Protein AF-A0A2G5ETN5-F1 (afdb_monomer)

Mean predicted aligned error: 11.59 Å

Structure (mmCIF, N/CA/C/O backbone):
data_AF-A0A2G5ETN5-F1
#
_entry.id   AF-A0A2G5ETN5-F1
#
loop_
_atom_site.group_PDB
_atom_site.id
_atom_site.type_symbol
_atom_site.label_atom_id
_atom_site.label_alt_id
_atom_site.label_comp_id
_atom_site.label_asym_id
_atom_site.label_entity_id
_atom_site.label_seq_id
_atom_site.pdbx_PDB_ins_code
_atom_site.Cartn_x
_atom_site.Cartn_y
_atom_site.Cartn_z
_atom_site.occupancy
_atom_site.B_iso_or_equiv
_atom_site.auth_seq_id
_atom_site.auth_comp_id
_atom_site.auth_asym_id
_atom_site.auth_atom_id
_atom_site.pdbx_PDB_model_num
ATOM 1 N N . MET A 1 1 ? 40.792 15.551 13.102 1.00 50.62 1 MET A N 1
ATOM 2 C CA . MET A 1 1 ? 40.141 14.232 12.963 1.00 50.62 1 MET A CA 1
ATOM 3 C C . MET A 1 1 ? 38.819 14.473 12.267 1.00 50.62 1 MET A C 1
ATOM 5 O O . MET A 1 1 ? 38.093 15.343 12.727 1.00 50.62 1 MET A O 1
ATOM 9 N N . SER A 1 2 ? 38.554 13.819 11.138 1.00 63.19 2 SER A N 1
ATOM 10 C CA . SER A 1 2 ? 37.240 13.883 10.492 1.00 63.19 2 SER A CA 1
ATOM 11 C C . SER A 1 2 ? 36.212 13.192 11.385 1.00 63.19 2 SER A C 1
ATOM 13 O O . SER A 1 2 ? 36.451 12.093 11.884 1.00 63.19 2 SER A O 1
ATOM 15 N N . GLU A 1 3 ? 35.095 13.865 11.626 1.00 64.88 3 GLU A N 1
ATOM 16 C CA . GLU A 1 3 ? 33.959 13.305 12.347 1.00 64.88 3 GLU A CA 1
ATOM 17 C C . GLU A 1 3 ? 33.278 12.275 11.437 1.00 64.88 3 GLU A C 1
ATOM 19 O O . GLU A 1 3 ? 32.791 12.610 10.357 1.00 64.88 3 GLU A O 1
ATOM 24 N N . ILE A 1 4 ? 33.321 11.000 11.826 1.00 75.00 4 ILE A N 1
ATOM 25 C CA . ILE A 1 4 ? 32.646 9.925 11.094 1.00 75.00 4 ILE A CA 1
ATOM 26 C C . ILE A 1 4 ? 31.200 9.882 11.583 1.00 75.00 4 ILE A C 1
ATOM 28 O O . ILE A 1 4 ? 30.956 9.627 12.762 1.00 75.00 4 ILE A O 1
ATOM 32 N N . THR A 1 5 ? 30.248 10.100 10.678 1.00 63.56 5 THR A N 1
ATOM 33 C CA . THR A 1 5 ? 28.812 9.988 10.957 1.00 63.56 5 THR A CA 1
ATOM 34 C C . THR A 1 5 ? 28.197 8.875 10.112 1.00 63.56 5 THR A C 1
ATOM 36 O O . THR A 1 5 ? 28.548 8.689 8.948 1.00 63.56 5 THR A O 1
ATOM 39 N N . LEU A 1 6 ? 27.299 8.092 10.716 1.00 70.88 6 LEU A N 1
ATOM 40 C CA . LEU A 1 6 ? 26.550 7.041 10.028 1.00 70.88 6 LEU A CA 1
ATOM 41 C C . LEU A 1 6 ? 25.173 7.577 9.630 1.00 70.88 6 LEU A C 1
ATOM 43 O O . LEU A 1 6 ? 24.466 8.144 10.463 1.00 70.88 6 LEU A O 1
ATOM 47 N N . ARG A 1 7 ? 24.777 7.355 8.373 1.00 81.38 7 ARG A N 1
ATOM 48 C CA . ARG A 1 7 ? 23.438 7.661 7.851 1.00 81.38 7 ARG A CA 1
ATOM 49 C C . ARG A 1 7 ? 22.906 6.500 6.999 1.00 81.38 7 ARG A C 1
ATOM 51 O O . ARG A 1 7 ? 23.711 5.708 6.510 1.00 81.38 7 ARG A O 1
ATOM 58 N N . PRO A 1 8 ? 21.579 6.387 6.802 1.00 75.50 8 PRO A N 1
ATOM 59 C CA . PRO A 1 8 ? 21.014 5.451 5.832 1.00 75.50 8 PRO A CA 1
ATOM 60 C C . PRO A 1 8 ? 21.557 5.697 4.416 1.00 75.50 8 PRO A C 1
ATOM 62 O O . PRO A 1 8 ? 21.786 6.850 4.039 1.00 75.50 8 PRO A O 1
ATOM 65 N N . LEU A 1 9 ? 21.718 4.611 3.653 1.00 74.06 9 LEU A N 1
ATOM 66 C CA . LEU A 1 9 ? 22.075 4.649 2.236 1.00 74.06 9 LEU A CA 1
ATOM 67 C C . LEU A 1 9 ? 20.893 5.137 1.393 1.00 74.06 9 LEU A C 1
ATOM 69 O O . LEU A 1 9 ? 19.731 4.829 1.661 1.00 74.06 9 LEU A O 1
ATOM 73 N N . ASP A 1 10 ? 21.203 5.862 0.336 1.00 80.50 10 ASP A N 1
ATOM 74 C CA . ASP A 1 10 ? 20.272 6.327 -0.674 1.00 80.50 10 ASP A CA 1
ATOM 75 C C . ASP A 1 10 ? 20.768 5.952 -2.085 1.00 80.50 10 ASP A C 1
ATOM 77 O O . ASP A 1 10 ? 21.868 5.435 -2.270 1.00 80.50 10 ASP A O 1
ATOM 81 N N . PHE A 1 11 ? 19.937 6.154 -3.113 1.00 76.31 11 PHE A N 1
ATOM 82 C CA . PHE A 1 11 ? 20.290 5.743 -4.479 1.00 76.31 11 PHE A CA 1
ATOM 83 C C . PHE A 1 11 ? 21.477 6.507 -5.082 1.00 76.31 11 PHE A C 1
ATOM 85 O O . PHE A 1 11 ? 22.074 6.017 -6.040 1.00 76.31 11 PHE A O 1
ATOM 92 N N . SER A 1 12 ? 21.806 7.692 -4.566 1.00 82.50 12 SER A N 1
ATOM 93 C CA . SER A 1 12 ? 23.003 8.433 -4.966 1.00 82.50 12 SER A CA 1
ATOM 94 C C . SER A 1 12 ? 24.285 7.809 -4.413 1.00 82.50 12 SER A C 1
ATOM 96 O O . SER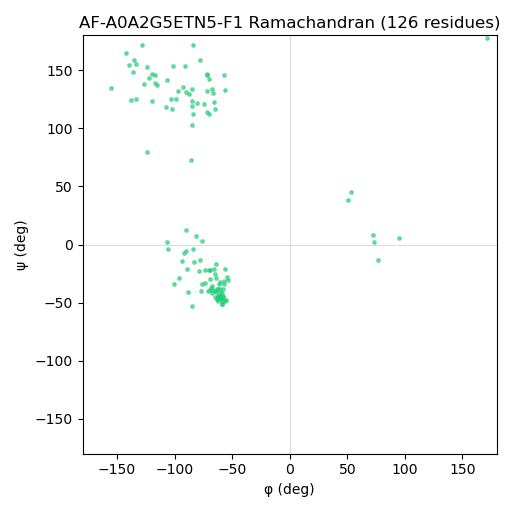 A 1 12 ? 25.319 7.934 -5.058 1.00 82.50 12 SER A O 1
ATOM 98 N N . ASP A 1 13 ? 24.204 7.022 -3.334 1.00 82.06 13 ASP A N 1
ATOM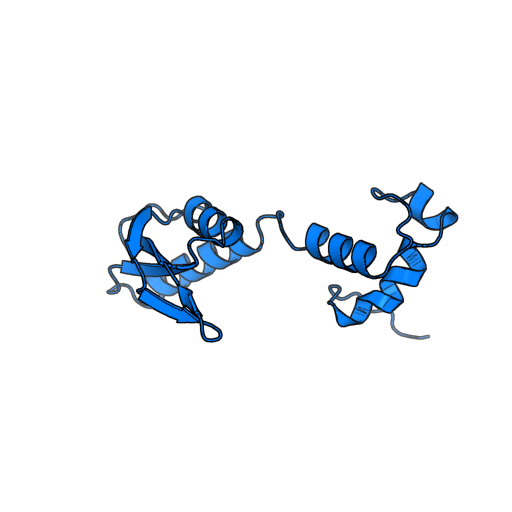 99 C CA . ASP A 1 13 ? 25.349 6.298 -2.766 1.00 82.06 13 ASP A CA 1
ATOM 100 C C . ASP A 1 13 ? 25.733 5.051 -3.591 1.00 82.06 13 ASP A C 1
ATOM 102 O O . ASP A 1 13 ? 26.622 4.297 -3.204 1.00 82.06 13 ASP A O 1
ATOM 106 N N . VAL A 1 14 ? 25.070 4.775 -4.722 1.00 80.94 14 VAL A N 1
ATOM 107 C CA . VAL A 1 14 ? 25.303 3.544 -5.499 1.00 80.94 14 VAL A CA 1
ATOM 108 C C . VAL A 1 14 ? 26.756 3.396 -5.948 1.00 80.94 14 VAL A C 1
ATOM 110 O O . VAL A 1 14 ? 27.284 2.288 -5.912 1.00 80.94 14 VAL A O 1
ATOM 113 N N . ASP A 1 15 ? 27.412 4.488 -6.335 1.00 81.94 15 ASP A N 1
ATOM 114 C CA . ASP A 1 15 ? 28.794 4.439 -6.813 1.00 81.94 15 ASP A CA 1
ATOM 115 C C . ASP A 1 15 ? 29.776 4.210 -5.645 1.00 81.94 15 ASP A C 1
ATOM 117 O O . ASP A 1 15 ? 30.748 3.468 -5.794 1.00 81.94 15 ASP A O 1
ATOM 121 N N . ASP A 1 16 ? 29.466 4.725 -4.450 1.00 81.81 16 ASP A N 1
ATOM 122 C CA . ASP A 1 16 ? 30.224 4.459 -3.220 1.00 81.81 16 ASP A CA 1
ATOM 123 C C . ASP A 1 16 ? 30.017 3.020 -2.721 1.00 81.81 16 ASP A C 1
ATOM 125 O O . ASP A 1 16 ? 30.960 2.339 -2.311 1.00 81.81 16 ASP A O 1
ATOM 129 N N . VAL A 1 17 ? 28.787 2.506 -2.810 1.00 78.06 17 VAL A N 1
ATOM 130 C CA . VAL A 1 17 ? 28.457 1.107 -2.500 1.00 78.06 17 VAL A CA 1
ATOM 131 C C . VAL A 1 17 ? 29.175 0.160 -3.463 1.00 78.06 17 VAL A C 1
ATOM 133 O O . VAL A 1 17 ? 29.676 -0.877 -3.023 1.00 78.06 17 VAL A O 1
ATOM 136 N N . MET A 1 18 ? 29.291 0.523 -4.747 1.00 80.38 18 MET A N 1
ATOM 137 C CA . MET A 1 18 ? 30.015 -0.253 -5.761 1.00 80.38 18 MET A CA 1
ATOM 138 C C . MET A 1 18 ? 31.477 -0.509 -5.381 1.00 80.38 18 MET A C 1
ATOM 140 O O . MET A 1 18 ? 31.982 -1.585 -5.696 1.00 80.38 18 MET A O 1
ATOM 144 N N . VAL A 1 19 ? 32.136 0.395 -4.647 1.00 81.25 19 VAL A N 1
ATOM 145 C CA . VAL A 1 19 ? 33.515 0.185 -4.161 1.00 81.25 19 VAL A CA 1
ATOM 146 C C . VAL A 1 19 ? 33.605 -1.040 -3.246 1.00 81.25 19 VAL A C 1
ATOM 148 O O . VAL A 1 19 ? 34.563 -1.801 -3.321 1.00 81.25 19 VAL A O 1
ATOM 151 N N . TRP A 1 20 ? 32.589 -1.262 -2.411 1.00 72.44 20 TRP A N 1
ATOM 152 C CA . TRP A 1 20 ? 32.573 -2.353 -1.436 1.00 72.44 20 TRP A CA 1
ATOM 153 C C . TRP A 1 20 ? 32.005 -3.644 -2.010 1.00 72.44 20 TRP A C 1
ATOM 155 O O . TRP A 1 20 ? 32.515 -4.725 -1.724 1.00 72.44 20 TRP A O 1
ATOM 165 N N . VAL A 1 21 ? 30.939 -3.556 -2.807 1.00 70.62 21 VAL A N 1
ATOM 166 C CA . VAL A 1 21 ? 30.261 -4.760 -3.305 1.00 70.62 21 VAL A CA 1
ATOM 167 C C . VAL A 1 21 ? 30.984 -5.446 -4.465 1.00 70.62 21 VAL A C 1
ATOM 169 O O . VAL A 1 21 ? 30.660 -6.593 -4.771 1.00 70.62 21 VAL A O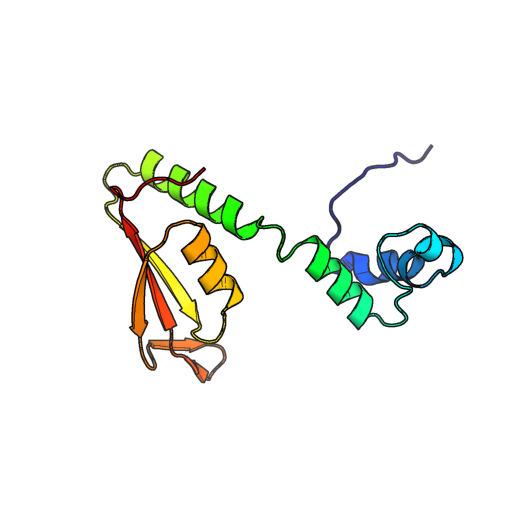 1
ATOM 172 N N . THR A 1 22 ? 31.959 -4.776 -5.088 1.00 75.62 22 THR A N 1
ATOM 173 C CA . THR A 1 22 ? 32.809 -5.342 -6.152 1.00 75.62 22 THR A CA 1
ATOM 174 C C . THR A 1 22 ? 34.124 -5.934 -5.636 1.00 75.62 22 THR A C 1
ATOM 176 O O . THR A 1 22 ? 34.781 -6.669 -6.373 1.00 75.62 22 THR A O 1
ATOM 179 N N . ASP A 1 23 ? 34.514 -5.644 -4.390 1.00 77.62 23 ASP A N 1
ATOM 180 C CA . ASP A 1 23 ? 35.749 -6.150 -3.786 1.00 77.62 23 ASP A CA 1
ATOM 181 C C . ASP A 1 23 ? 35.515 -7.554 -3.205 1.00 77.62 23 ASP A C 1
ATOM 183 O O . ASP A 1 23 ? 34.790 -7.748 -2.225 1.00 77.62 23 ASP A O 1
ATOM 187 N N . ASP A 1 24 ? 36.153 -8.553 -3.812 1.00 73.56 24 ASP A N 1
ATOM 188 C CA . ASP A 1 24 ? 36.059 -9.961 -3.428 1.00 73.56 24 ASP A CA 1
ATOM 189 C C . ASP A 1 24 ? 36.630 -10.251 -2.030 1.00 73.56 24 ASP A C 1
ATOM 191 O O . ASP A 1 24 ? 36.207 -11.193 -1.350 1.00 73.56 24 ASP A O 1
ATOM 195 N N . LYS A 1 25 ? 37.565 -9.424 -1.549 1.00 73.94 25 LYS A N 1
ATOM 196 C CA . LYS A 1 25 ? 38.131 -9.533 -0.201 1.00 73.94 25 LYS A CA 1
ATOM 197 C C . LYS A 1 25 ? 37.203 -8.958 0.860 1.00 73.94 25 LYS A C 1
ATOM 199 O O . LYS A 1 25 ? 37.329 -9.346 2.024 1.00 73.94 25 LYS A O 1
ATOM 204 N N . VAL A 1 26 ? 36.296 -8.069 0.473 1.00 64.12 26 VAL A N 1
ATOM 205 C CA . VAL A 1 26 ? 35.231 -7.537 1.326 1.00 64.12 26 VAL A CA 1
ATOM 206 C C . VAL A 1 26 ? 34.032 -8.481 1.320 1.00 64.12 26 VAL A C 1
ATOM 208 O O . VAL A 1 26 ? 33.575 -8.905 2.385 1.00 64.12 26 VAL A O 1
ATOM 211 N N . SER A 1 27 ? 33.534 -8.839 0.134 1.00 64.12 27 SER A N 1
ATOM 212 C CA . SER A 1 27 ? 32.308 -9.629 -0.028 1.00 64.12 27 SER A CA 1
ATOM 213 C C . SER A 1 27 ? 32.426 -11.036 0.563 1.00 64.12 27 SER A C 1
ATOM 215 O O . SER A 1 27 ? 31.438 -11.546 1.085 1.00 64.12 27 SER A O 1
ATOM 217 N N . LYS A 1 28 ? 33.633 -11.631 0.615 1.00 63.84 28 LYS A N 1
ATOM 218 C CA . LYS A 1 28 ? 33.870 -12.943 1.257 1.00 63.84 28 LYS A CA 1
ATOM 219 C C . LYS A 1 28 ? 33.451 -13.028 2.732 1.00 63.84 28 LYS A C 1
ATOM 221 O O . LYS A 1 28 ? 33.279 -14.131 3.243 1.00 63.84 28 LYS A O 1
ATOM 226 N N . TYR A 1 29 ? 33.333 -11.894 3.428 1.00 57.78 29 TYR A N 1
ATOM 227 C CA . TYR A 1 29 ? 32.846 -11.823 4.812 1.00 57.78 29 TYR A CA 1
ATOM 228 C C . TYR A 1 29 ? 31.417 -11.257 4.913 1.00 57.78 29 TYR A C 1
ATOM 230 O O . TYR A 1 29 ? 30.858 -11.188 6.009 1.00 57.78 29 TYR A O 1
ATOM 238 N N . GLY A 1 30 ? 30.830 -10.837 3.789 1.00 54.75 30 GLY A N 1
ATOM 239 C CA . GLY A 1 30 ? 29.466 -10.330 3.683 1.00 54.75 30 GLY A CA 1
ATOM 240 C C . GLY A 1 30 ? 28.423 -11.443 3.541 1.00 54.75 30 GLY A C 1
ATOM 241 O O . GLY A 1 30 ? 28.738 -12.615 3.362 1.00 54.75 30 GLY A O 1
ATOM 242 N N . ARG A 1 31 ? 27.140 -11.068 3.619 1.00 50.16 31 ARG A N 1
ATOM 243 C CA . ARG A 1 31 ? 25.995 -11.972 3.365 1.00 50.16 31 ARG A CA 1
ATOM 244 C C . ARG A 1 31 ? 25.546 -11.974 1.894 1.00 50.16 31 ARG A C 1
ATOM 246 O O . ARG A 1 31 ? 24.455 -12.450 1.597 1.00 50.16 31 ARG A O 1
ATOM 253 N N . TRP A 1 32 ? 26.347 -11.404 1.000 1.00 56.03 32 TRP A N 1
ATOM 254 C CA . TRP A 1 32 ? 26.029 -11.188 -0.411 1.00 56.03 32 TRP A CA 1
ATOM 255 C C . TRP A 1 32 ? 27.195 -11.623 -1.307 1.00 56.03 32 TRP A C 1
ATOM 257 O O . TRP A 1 32 ? 28.342 -11.652 -0.865 1.00 56.03 32 TRP A O 1
ATOM 267 N N . GLU A 1 33 ? 26.894 -11.962 -2.561 1.00 60.38 33 GLU A N 1
ATOM 268 C CA . GLU A 1 33 ? 27.908 -12.277 -3.576 1.00 60.38 33 GLU A CA 1
ATOM 269 C C . GLU A 1 33 ? 28.558 -11.004 -4.141 1.00 60.38 33 GLU A C 1
ATOM 271 O O . GLU A 1 33 ? 27.985 -9.917 -4.064 1.00 60.38 33 GLU A O 1
ATOM 276 N N . THR A 1 34 ? 29.753 -11.127 -4.730 1.00 68.12 34 THR A N 1
ATOM 277 C CA . THR A 1 34 ? 30.428 -10.002 -5.392 1.00 68.12 34 THR A CA 1
ATOM 278 C C . THR A 1 34 ? 29.615 -9.541 -6.598 1.00 68.12 34 THR A C 1
ATOM 280 O O . THR A 1 34 ? 29.447 -10.272 -7.576 1.00 68.12 34 THR A O 1
ATOM 283 N N . TYR A 1 35 ? 29.127 -8.308 -6.547 1.00 70.88 35 TYR A N 1
ATOM 284 C CA . TYR A 1 35 ? 28.343 -7.712 -7.619 1.00 70.88 35 TYR A CA 1
ATOM 285 C C . TYR A 1 35 ? 29.273 -6.989 -8.592 1.00 70.88 35 TYR A C 1
ATOM 287 O O . TYR A 1 35 ? 30.110 -6.202 -8.175 1.00 70.88 35 TYR A O 1
ATOM 295 N N . THR A 1 36 ? 29.129 -7.225 -9.898 1.00 73.50 36 THR A N 1
ATOM 296 C CA . THR A 1 36 ? 30.009 -6.645 -10.936 1.00 73.50 36 THR A CA 1
ATOM 297 C C . THR A 1 36 ? 29.348 -5.535 -11.750 1.00 73.50 36 THR A C 1
ATOM 299 O O . THR A 1 36 ? 29.955 -4.990 -12.670 1.00 73.50 36 THR A O 1
ATOM 302 N N . SER A 1 37 ? 28.101 -5.180 -11.430 1.00 80.62 37 SER A N 1
ATOM 303 C CA . SER A 1 37 ? 27.338 -4.189 -12.183 1.00 80.62 37 SER A CA 1
ATOM 304 C C . SER A 1 37 ? 26.597 -3.212 -11.277 1.00 80.62 37 SER A C 1
ATOM 306 O O . SER A 1 37 ? 26.106 -3.555 -10.200 1.00 80.62 37 SER A O 1
ATOM 308 N N . ARG A 1 38 ? 26.452 -1.980 -11.772 1.00 76.31 38 ARG A N 1
ATOM 309 C CA . ARG A 1 38 ? 25.662 -0.923 -11.127 1.00 76.31 38 ARG A CA 1
ATOM 310 C C . ARG A 1 38 ? 24.209 -1.344 -10.902 1.00 76.31 38 ARG A C 1
ATOM 312 O O . ARG A 1 38 ? 23.596 -0.970 -9.910 1.00 76.31 38 ARG A O 1
ATOM 319 N N . GLU A 1 39 ? 23.657 -2.139 -11.814 1.00 77.81 39 GLU A N 1
ATOM 320 C CA . GLU A 1 39 ? 22.315 -2.704 -11.677 1.00 77.81 39 GLU A CA 1
ATOM 321 C C . GLU A 1 39 ? 22.216 -3.665 -10.484 1.00 77.81 39 GLU A C 1
ATOM 323 O O . GLU A 1 39 ? 21.254 -3.593 -9.721 1.00 77.81 39 GLU A O 1
ATOM 328 N N . ALA A 1 40 ? 23.230 -4.504 -10.265 1.00 73.25 40 ALA A N 1
ATOM 329 C CA . ALA A 1 40 ? 23.278 -5.407 -9.122 1.00 73.25 40 ALA A CA 1
ATOM 330 C C . ALA A 1 40 ? 23.410 -4.651 -7.786 1.00 73.25 40 ALA A C 1
ATOM 332 O O . ALA A 1 40 ? 22.698 -4.980 -6.841 1.00 73.25 40 ALA A O 1
ATOM 333 N N . ALA A 1 41 ? 24.206 -3.577 -7.719 1.00 71.44 41 ALA A N 1
ATOM 334 C CA . ALA A 1 41 ? 24.258 -2.713 -6.531 1.00 71.44 41 ALA A CA 1
ATOM 335 C C . ALA A 1 41 ? 22.931 -1.981 -6.268 1.00 71.44 41 ALA A C 1
ATOM 337 O O . ALA A 1 41 ? 22.480 -1.899 -5.128 1.00 71.44 41 ALA A O 1
ATOM 338 N N . MET A 1 42 ? 22.253 -1.505 -7.317 1.00 71.62 42 MET A N 1
ATOM 339 C CA 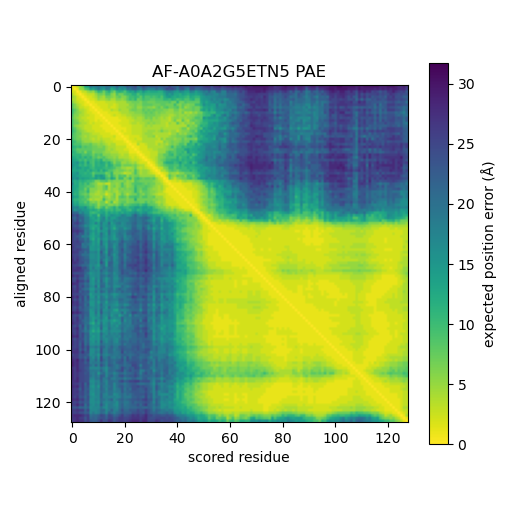. MET A 1 42 ? 20.908 -0.933 -7.184 1.00 71.62 42 MET A CA 1
ATOM 340 C C . MET A 1 42 ? 19.894 -1.959 -6.674 1.00 71.62 42 MET A C 1
ATOM 342 O O . MET A 1 42 ? 19.015 -1.608 -5.887 1.00 71.62 42 MET A O 1
ATOM 346 N N . ASN A 1 43 ? 19.995 -3.213 -7.116 1.00 71.19 43 ASN A N 1
ATOM 347 C CA . ASN A 1 43 ? 19.144 -4.294 -6.628 1.00 71.19 43 ASN A CA 1
ATOM 348 C C . ASN A 1 43 ? 19.468 -4.646 -5.174 1.00 71.19 43 ASN A C 1
ATOM 350 O O . ASN A 1 43 ? 18.542 -4.772 -4.389 1.00 71.19 43 ASN A O 1
ATOM 354 N N . TYR A 1 44 ? 20.740 -4.659 -4.776 1.00 71.44 44 TYR A N 1
ATOM 355 C CA . TYR A 1 44 ? 21.140 -4.821 -3.377 1.00 71.44 44 TYR A CA 1
ATOM 356 C C . TYR A 1 44 ? 20.573 -3.714 -2.475 1.00 71.44 44 TYR A C 1
ATOM 358 O O . TYR A 1 44 ? 19.978 -4.004 -1.439 1.00 71.44 44 TYR A O 1
ATOM 366 N N . ILE A 1 45 ? 20.671 -2.444 -2.890 1.00 70.12 45 ILE A N 1
ATOM 367 C CA . ILE A 1 45 ? 20.055 -1.326 -2.159 1.00 70.12 45 ILE A CA 1
ATOM 368 C C . ILE A 1 45 ? 18.538 -1.547 -2.061 1.00 70.12 45 ILE A C 1
ATOM 370 O O . ILE A 1 45 ? 17.971 -1.459 -0.974 1.00 70.12 45 ILE A O 1
ATOM 374 N N . LYS A 1 46 ? 17.865 -1.910 -3.159 1.00 68.50 46 LYS A N 1
ATOM 375 C CA . LYS A 1 46 ? 16.431 -2.239 -3.115 1.00 68.50 46 LYS A CA 1
ATOM 376 C C . LYS A 1 46 ? 16.132 -3.400 -2.170 1.00 68.50 46 LYS A C 1
ATOM 378 O O . LYS A 1 46 ? 15.172 -3.291 -1.424 1.00 68.50 46 LYS A O 1
ATOM 383 N N . ASP A 1 47 ? 16.931 -4.456 -2.156 1.00 67.19 47 ASP A N 1
ATOM 384 C CA . ASP A 1 47 ? 16.718 -5.636 -1.314 1.00 67.19 47 ASP A CA 1
ATOM 385 C C . ASP A 1 47 ? 16.930 -5.337 0.178 1.00 67.19 47 ASP A C 1
ATOM 387 O O . ASP A 1 47 ? 16.260 -5.916 1.035 1.00 67.19 47 ASP A O 1
ATOM 391 N N . ILE A 1 48 ? 17.806 -4.385 0.517 1.00 66.38 48 ILE A N 1
ATOM 392 C CA . ILE A 1 48 ? 17.955 -3.910 1.899 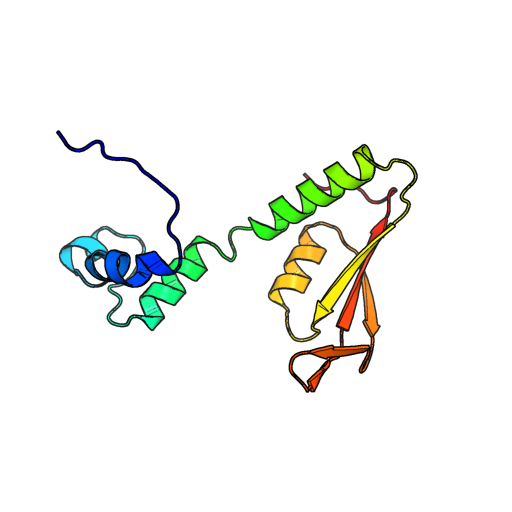1.00 66.38 48 ILE A CA 1
ATOM 393 C C . ILE A 1 48 ? 16.710 -3.133 2.358 1.00 66.38 48 ILE A C 1
ATOM 395 O O . ILE A 1 48 ? 16.305 -3.258 3.514 1.00 66.38 48 ILE A O 1
ATOM 399 N N . TYR A 1 49 ? 16.083 -2.340 1.484 1.00 64.44 49 TYR A N 1
ATOM 400 C CA . TYR A 1 49 ? 14.971 -1.455 1.866 1.00 64.44 49 TYR A CA 1
ATOM 401 C C . TYR A 1 49 ? 13.573 -2.038 1.607 1.00 64.44 49 TYR A C 1
ATOM 403 O O . TYR A 1 49 ? 12.609 -1.696 2.300 1.00 64.44 49 TYR A O 1
ATOM 411 N N . TRP A 1 50 ? 13.418 -2.905 0.610 1.00 64.25 50 TRP A N 1
ATOM 412 C CA . TRP A 1 50 ? 12.150 -3.512 0.206 1.00 64.25 50 TRP A CA 1
ATOM 413 C C . TRP A 1 50 ? 12.039 -4.941 0.738 1.00 64.25 50 TRP A C 1
ATOM 415 O O . TRP A 1 50 ? 13.018 -5.601 1.050 1.00 64.25 50 TRP A O 1
ATOM 425 N N . GLY A 1 51 ? 10.811 -5.422 0.939 1.00 67.56 51 GLY A N 1
ATOM 426 C CA . GLY A 1 51 ? 10.577 -6.754 1.518 1.00 67.56 51 GLY A CA 1
ATOM 427 C C . GLY A 1 51 ? 10.787 -6.857 3.037 1.00 67.56 51 GLY A C 1
ATOM 428 O O . GLY A 1 51 ? 10.270 -7.791 3.642 1.00 67.56 51 GLY A O 1
ATOM 429 N N . GLN A 1 52 ? 11.404 -5.863 3.687 1.00 74.94 52 GLN A N 1
ATOM 430 C CA . GLN A 1 52 ? 11.612 -5.829 5.148 1.00 74.94 52 GLN A CA 1
ATOM 431 C C . GLN A 1 52 ? 10.396 -5.351 5.966 1.00 74.94 52 GLN A C 1
ATOM 433 O O . GLN A 1 52 ? 10.483 -5.106 7.168 1.00 74.94 52 GLN A O 1
ATOM 438 N N . GLY A 1 53 ? 9.242 -5.165 5.322 1.00 81.81 53 GLY A N 1
ATOM 439 C CA . GLY A 1 53 ? 8.014 -4.725 5.992 1.00 81.81 53 GLY A CA 1
ATOM 440 C C . GLY A 1 53 ? 8.010 -3.257 6.437 1.00 81.81 53 GLY A C 1
ATOM 441 O O . GLY A 1 53 ? 7.060 -2.845 7.095 1.00 81.81 53 GLY A O 1
ATOM 442 N N . ILE A 1 54 ? 9.011 -2.452 6.057 1.00 85.19 54 ILE A N 1
ATOM 443 C CA . ILE A 1 54 ? 9.088 -1.015 6.387 1.00 85.19 54 ILE A CA 1
ATOM 444 C C . ILE A 1 54 ? 7.835 -0.278 5.901 1.00 85.19 54 ILE A C 1
ATOM 446 O O . ILE A 1 54 ? 7.188 0.414 6.681 1.00 85.19 54 ILE A O 1
ATOM 450 N N . ALA A 1 55 ? 7.440 -0.490 4.642 1.00 86.75 55 ALA A N 1
ATOM 451 C CA . ALA A 1 55 ? 6.231 0.113 4.080 1.00 86.75 55 ALA A CA 1
ATOM 452 C C . ALA A 1 55 ? 4.962 -0.305 4.845 1.00 86.75 55 ALA A C 1
ATOM 454 O O . ALA A 1 55 ? 4.122 0.535 5.143 1.00 86.75 55 ALA A O 1
ATOM 455 N N . THR A 1 56 ? 4.845 -1.580 5.233 1.00 91.44 56 THR A N 1
ATOM 456 C CA . THR A 1 56 ? 3.723 -2.062 6.055 1.00 91.44 56 THR A CA 1
ATOM 457 C C . THR A 1 56 ? 3.690 -1.374 7.418 1.00 91.44 56 THR A C 1
ATOM 459 O O . THR A 1 56 ? 2.628 -0.919 7.831 1.00 91.44 56 THR A O 1
ATOM 462 N N . LYS A 1 57 ? 4.837 -1.244 8.098 1.00 90.56 57 LYS A N 1
ATOM 463 C CA . LYS A 1 57 ? 4.931 -0.522 9.377 1.00 90.56 57 LYS A CA 1
ATOM 464 C C . LYS A 1 57 ? 4.527 0.945 9.224 1.00 90.56 57 LYS A C 1
ATOM 466 O O . LYS A 1 57 ? 3.754 1.445 10.032 1.00 90.56 57 LYS A O 1
ATOM 471 N N . ALA A 1 58 ? 4.999 1.613 8.173 1.00 90.38 58 ALA A N 1
ATOM 472 C CA . ALA A 1 58 ? 4.642 3.000 7.895 1.00 90.38 58 ALA A CA 1
ATOM 473 C C . ALA A 1 58 ? 3.131 3.169 7.667 1.00 90.38 58 ALA A C 1
ATOM 475 O O . ALA A 1 58 ? 2.521 4.042 8.275 1.00 90.38 58 ALA A O 1
ATOM 476 N N . VAL A 1 59 ? 2.507 2.301 6.861 1.00 93.75 59 VAL A N 1
ATOM 477 C CA . VAL A 1 59 ? 1.053 2.343 6.626 1.00 93.75 59 VAL A CA 1
ATOM 478 C C . VAL A 1 59 ? 0.275 2.125 7.925 1.00 93.75 59 VAL A C 1
ATOM 480 O O . VAL A 1 59 ? -0.639 2.892 8.204 1.00 93.75 59 VAL A O 1
ATOM 483 N N . LYS A 1 60 ? 0.660 1.148 8.756 1.00 94.19 60 LYS A N 1
ATOM 484 C CA . LYS A 1 60 ? 0.026 0.914 10.067 1.00 94.19 60 LYS A CA 1
ATOM 485 C C . LYS A 1 60 ? 0.103 2.142 10.982 1.00 94.19 60 LYS A C 1
ATOM 487 O O . LYS A 1 60 ? -0.895 2.521 11.590 1.00 94.19 60 LYS A O 1
ATOM 492 N N . LEU A 1 61 ? 1.268 2.793 11.048 1.00 93.44 61 LEU A N 1
ATOM 493 C CA . LEU A 1 61 ? 1.448 4.025 11.824 1.00 93.44 61 LEU A CA 1
ATOM 494 C C . LEU A 1 61 ? 0.545 5.151 11.316 1.00 93.44 61 LEU A C 1
ATOM 496 O O . LEU A 1 61 ? -0.099 5.818 12.121 1.00 93.44 61 LEU A O 1
ATOM 500 N N . VAL A 1 62 ? 0.459 5.332 9.996 1.00 92.19 62 VAL A N 1
ATOM 501 C CA . VAL A 1 62 ? -0.408 6.345 9.380 1.00 92.19 62 VAL A CA 1
ATOM 502 C C . VAL A 1 62 ? -1.880 6.068 9.683 1.00 92.19 62 VAL A C 1
ATOM 504 O O . VAL A 1 62 ? -2.574 6.976 10.123 1.00 92.19 62 VAL A O 1
ATOM 507 N N . VAL A 1 63 ? -2.348 4.826 9.527 1.00 94.62 63 VAL A N 1
ATOM 508 C CA . VAL A 1 63 ? -3.728 4.430 9.869 1.00 94.62 63 VAL A CA 1
ATOM 509 C C . VAL A 1 63 ? -4.050 4.780 11.323 1.00 94.62 63 VAL A C 1
ATOM 511 O O . VAL A 1 63 ? -5.069 5.413 11.601 1.00 94.62 63 VAL A O 1
ATOM 514 N N . ASN A 1 64 ? -3.156 4.429 12.250 1.00 91.94 64 ASN A N 1
ATOM 515 C CA . ASN A 1 64 ? -3.329 4.744 13.665 1.00 91.94 64 ASN A CA 1
ATOM 516 C C . ASN A 1 64 ? -3.372 6.254 13.919 1.00 91.94 64 ASN A C 1
ATOM 518 O O . ASN A 1 64 ? -4.238 6.716 14.657 1.00 91.94 64 ASN A O 1
ATOM 522 N N . CYS A 1 65 ? -2.469 7.011 13.294 1.00 93.81 65 CYS A N 1
ATOM 523 C CA . CYS A 1 65 ? -2.400 8.465 13.402 1.00 93.81 65 CYS A CA 1
ATOM 524 C C . CYS A 1 65 ? -3.705 9.120 12.935 1.00 93.81 65 CYS A C 1
ATOM 526 O O . CYS A 1 65 ? -4.322 9.866 13.688 1.00 93.81 65 CYS A O 1
ATOM 528 N N . ILE A 1 66 ? -4.175 8.762 11.738 1.00 94.44 66 ILE A N 1
ATOM 529 C CA . ILE A 1 66 ? -5.378 9.332 11.124 1.00 94.44 66 ILE A CA 1
ATOM 530 C C . ILE A 1 66 ? -6.608 9.105 12.006 1.00 94.44 66 ILE A C 1
ATOM 532 O O . ILE A 1 66 ? -7.313 10.064 12.299 1.00 94.44 66 ILE A O 1
ATOM 536 N N . PHE A 1 67 ? -6.880 7.877 12.456 1.00 94.00 67 PHE A N 1
ATOM 537 C CA . PHE A 1 67 ? -8.074 7.628 13.279 1.00 94.00 67 PHE A CA 1
ATOM 538 C C . PHE A 1 67 ? -7.974 8.227 14.688 1.00 94.00 67 PHE A C 1
ATOM 540 O O . PHE A 1 67 ? -8.998 8.445 15.331 1.00 94.00 67 PHE A O 1
ATOM 547 N N . ASN A 1 68 ? -6.761 8.489 15.182 1.00 92.50 68 ASN A N 1
ATOM 548 C CA . ASN A 1 68 ? -6.576 9.198 16.445 1.00 92.50 68 ASN A CA 1
ATOM 549 C C . ASN A 1 68 ? -6.796 10.714 16.277 1.00 92.50 68 ASN A C 1
ATOM 551 O O . ASN A 1 68 ? -7.405 11.336 17.143 1.00 92.50 68 ASN A O 1
ATOM 555 N N . GLU A 1 69 ? -6.318 11.307 15.178 1.00 96.44 69 GLU A N 1
ATOM 556 C CA . GLU A 1 69 ? -6.465 12.740 14.877 1.00 96.44 69 GLU A CA 1
ATOM 557 C C . GLU A 1 69 ? -7.870 13.108 14.383 1.00 96.44 69 GLU A C 1
ATOM 559 O O . GLU A 1 69 ? -8.385 14.184 14.698 1.00 96.44 69 GLU A O 1
ATOM 564 N N . TRP A 1 70 ? -8.520 12.201 13.652 1.00 96.75 70 TRP A N 1
ATOM 565 C CA . TRP A 1 70 ? -9.873 12.361 13.124 1.00 96.75 70 TRP A CA 1
ATOM 566 C C . TRP A 1 70 ? -10.780 11.214 13.588 1.00 96.75 70 TRP A C 1
ATOM 568 O O . TRP A 1 70 ? -11.082 10.310 12.810 1.00 96.75 70 TRP A O 1
ATOM 578 N N . PRO A 1 71 ? -11.286 11.264 14.838 1.00 93.12 71 PRO A N 1
ATOM 579 C CA . PRO A 1 71 ? -12.129 10.206 15.406 1.00 93.12 71 PRO A CA 1
ATOM 580 C C . PRO A 1 71 ? -13.469 10.012 14.686 1.00 93.12 71 PRO A C 1
ATOM 582 O O . PRO A 1 71 ? -14.137 9.008 14.887 1.00 93.12 71 PRO A O 1
ATOM 585 N N . TYR A 1 72 ? -13.881 10.999 13.888 1.00 96.25 72 TYR A N 1
ATOM 586 C CA . TYR A 1 72 ? -15.102 10.983 13.083 1.00 96.25 72 TYR A CA 1
ATOM 587 C C . TYR A 1 72 ? -14.886 10.408 11.676 1.00 96.25 72 TYR A C 1
ATOM 589 O O . TYR A 1 72 ? -15.837 10.307 10.901 1.00 96.25 72 TYR A O 1
ATOM 597 N N . LEU A 1 73 ? -13.642 10.101 11.295 1.00 96.88 73 LEU A N 1
ATOM 598 C CA . LEU A 1 73 ? -13.371 9.445 10.027 1.00 96.88 73 LEU A CA 1
ATOM 599 C C . LEU A 1 73 ? -13.776 7.976 10.143 1.00 96.88 73 LEU A C 1
ATOM 601 O O . LEU A 1 73 ? -13.226 7.245 10.957 1.00 96.88 73 LEU A O 1
ATOM 605 N N . GLU A 1 74 ? -14.703 7.534 9.299 1.00 97.69 74 GLU A N 1
ATOM 606 C CA . GLU A 1 74 ? -15.200 6.151 9.335 1.00 97.69 74 GLU A CA 1
ATOM 607 C C . GLU A 1 74 ? -14.395 5.193 8.456 1.00 97.69 74 GLU A C 1
ATOM 609 O O . GLU A 1 74 ? -14.441 3.976 8.633 1.00 97.69 74 GLU A O 1
ATOM 614 N N . ARG A 1 75 ? -13.672 5.730 7.470 1.00 97.62 75 ARG A N 1
ATOM 615 C CA . ARG A 1 75 ? -13.088 4.929 6.400 1.00 97.62 75 ARG A CA 1
ATOM 616 C C . ARG A 1 75 ? -11.875 5.600 5.775 1.00 97.62 75 ARG A C 1
ATOM 618 O O . ARG A 1 75 ? -11.920 6.770 5.403 1.00 97.62 75 ARG A O 1
ATOM 625 N N . LEU A 1 76 ? -10.829 4.806 5.590 1.00 97.50 76 LEU A N 1
ATOM 626 C CA . LEU A 1 76 ? -9.684 5.104 4.743 1.00 97.50 76 LEU A CA 1
ATOM 627 C C . LEU A 1 76 ? -9.743 4.273 3.474 1.00 97.50 76 LEU A C 1
ATOM 629 O O . LEU A 1 76 ? -10.074 3.090 3.514 1.00 97.50 76 LEU A O 1
ATOM 633 N N . GLU A 1 77 ? -9.363 4.888 2.362 1.00 97.75 77 GLU A N 1
ATOM 634 C CA . GLU A 1 77 ? -9.304 4.242 1.057 1.00 97.75 77 GLU A CA 1
ATOM 635 C C . GLU A 1 77 ? -7.886 4.280 0.508 1.00 97.75 77 GLU A C 1
ATOM 637 O O . GLU A 1 77 ? -7.138 5.238 0.714 1.00 97.75 77 GLU A O 1
ATOM 642 N N . ALA A 1 78 ? -7.525 3.235 -0.224 1.00 96.81 78 ALA A N 1
ATOM 643 C CA . ALA A 1 78 ? -6.258 3.160 -0.920 1.00 96.81 78 ALA A CA 1
ATOM 644 C C . ALA A 1 78 ? -6.465 2.578 -2.319 1.00 96.81 78 ALA A C 1
ATOM 646 O O . ALA A 1 78 ? -6.986 1.476 -2.493 1.00 96.81 78 ALA A O 1
ATOM 647 N N . LEU A 1 79 ? -6.018 3.329 -3.324 1.00 96.44 79 LEU A N 1
ATOM 648 C CA . LEU A 1 79 ? -6.037 2.917 -4.721 1.00 96.44 79 LEU A CA 1
ATOM 649 C C . LEU A 1 79 ? -4.641 2.487 -5.150 1.00 96.44 79 LEU A C 1
ATOM 651 O O . LEU A 1 79 ? -3.682 3.252 -5.051 1.00 96.44 79 LEU A O 1
ATOM 655 N N . VAL A 1 80 ? -4.538 1.271 -5.675 1.00 95.25 80 VAL A N 1
ATOM 656 C CA . VAL A 1 80 ? -3.264 0.690 -6.110 1.00 95.25 80 VAL A CA 1
ATOM 657 C C . VAL A 1 80 ? -3.373 0.218 -7.549 1.00 95.25 80 VAL A C 1
ATOM 659 O O . VAL A 1 80 ? -4.373 -0.383 -7.918 1.00 95.25 80 VAL A O 1
ATOM 662 N N . ASP A 1 81 ? -2.353 0.461 -8.374 1.00 94.38 81 ASP A N 1
ATOM 663 C CA . ASP A 1 81 ? -2.312 -0.099 -9.732 1.00 94.38 81 ASP A CA 1
ATOM 664 C C . ASP A 1 81 ? -2.441 -1.631 -9.669 1.00 94.38 81 ASP A C 1
ATOM 666 O O . ASP A 1 81 ? -1.762 -2.292 -8.873 1.00 94.38 81 ASP A O 1
ATOM 670 N N . LEU A 1 82 ? -3.308 -2.204 -10.510 1.00 94.38 82 LEU A N 1
ATOM 671 C CA . LEU A 1 82 ? -3.548 -3.647 -10.573 1.00 94.38 82 LEU A CA 1
ATOM 672 C C . LEU A 1 82 ? -2.259 -4.461 -10.761 1.00 94.38 82 LEU A C 1
ATOM 674 O O . LEU A 1 82 ? -2.162 -5.579 -10.256 1.00 94.38 82 LEU A O 1
ATOM 678 N N . GLN A 1 83 ? -1.257 -3.898 -11.436 1.00 91.69 83 GLN A N 1
ATOM 679 C CA . GLN A 1 83 ? 0.033 -4.543 -11.680 1.00 91.69 83 GLN A CA 1
ATOM 680 C C . GLN A 1 83 ? 1.012 -4.390 -10.503 1.00 91.69 83 GLN A C 1
ATOM 682 O O . GLN A 1 83 ? 2.004 -5.116 -10.429 1.00 91.69 83 GLN A O 1
ATOM 687 N N . ASN A 1 84 ? 0.757 -3.486 -9.551 1.00 90.00 84 ASN A N 1
ATOM 688 C CA . ASN A 1 84 ? 1.631 -3.260 -8.399 1.00 90.00 84 ASN A CA 1
ATOM 689 C C . ASN A 1 84 ? 1.314 -4.225 -7.243 1.00 90.00 84 ASN A C 1
ATOM 691 O O . ASN A 1 84 ? 0.775 -3.849 -6.199 1.00 90.00 84 ASN A O 1
ATOM 695 N N . ILE A 1 85 ? 1.696 -5.490 -7.428 1.00 93.31 85 ILE A N 1
ATOM 696 C CA . ILE A 1 85 ? 1.483 -6.569 -6.449 1.00 93.31 85 ILE A CA 1
ATOM 697 C C . ILE A 1 85 ? 2.180 -6.281 -5.109 1.00 93.31 85 ILE A C 1
ATOM 699 O O . ILE A 1 85 ? 1.678 -6.664 -4.054 1.00 93.31 85 ILE A O 1
ATOM 703 N N . GLY A 1 86 ? 3.324 -5.589 -5.125 1.00 88.94 86 GLY A N 1
ATOM 704 C CA . GLY A 1 86 ? 4.050 -5.226 -3.905 1.00 88.94 86 GLY A CA 1
ATOM 705 C C . GLY A 1 86 ? 3.232 -4.306 -3.000 1.00 88.94 86 GLY A C 1
ATOM 706 O O . GLY A 1 86 ? 3.067 -4.596 -1.817 1.00 88.94 86 GLY A O 1
ATOM 707 N N . SER A 1 87 ? 2.658 -3.243 -3.566 1.00 90.44 87 SER A N 1
ATOM 708 C CA . SER A 1 87 ? 1.805 -2.313 -2.819 1.00 90.44 87 SER A CA 1
ATOM 709 C C . SER A 1 87 ? 0.487 -2.956 -2.376 1.00 90.44 87 SER A C 1
ATOM 711 O O . SER A 1 87 ? 0.032 -2.683 -1.269 1.00 90.44 87 SER A O 1
ATOM 713 N N . GLN A 1 88 ? -0.095 -3.850 -3.186 1.00 96.94 88 GLN A N 1
ATOM 714 C CA . GLN A 1 88 ? -1.276 -4.634 -2.787 1.00 96.94 88 GLN A CA 1
ATOM 715 C C . GLN A 1 88 ? -0.983 -5.477 -1.535 1.00 96.94 88 GLN A C 1
ATOM 717 O O . GLN A 1 88 ? -1.693 -5.373 -0.537 1.00 96.94 88 GLN A O 1
ATOM 722 N N . LYS A 1 89 ? 0.141 -6.208 -1.524 1.00 95.31 89 LYS A N 1
ATOM 723 C CA . LYS A 1 89 ? 0.583 -6.988 -0.354 1.00 95.31 89 LYS A CA 1
ATOM 724 C C . LYS A 1 89 ? 0.858 -6.122 0.877 1.00 95.31 89 LYS A C 1
ATOM 726 O O . LYS A 1 89 ? 0.677 -6.589 1.998 1.00 95.31 89 LYS A O 1
ATOM 731 N N . VAL A 1 90 ? 1.347 -4.892 0.696 1.00 94.69 90 VAL A N 1
ATOM 732 C CA . VAL A 1 90 ? 1.574 -3.958 1.811 1.00 94.69 90 VAL A CA 1
ATOM 733 C C . VAL A 1 90 ? 0.255 -3.603 2.492 1.00 94.69 90 VAL A C 1
ATOM 735 O O . VAL A 1 90 ? 0.197 -3.682 3.717 1.00 94.69 90 VAL A O 1
ATOM 738 N N . LEU A 1 91 ? -0.779 -3.263 1.716 1.00 96.31 91 LEU A N 1
ATOM 739 C CA . LEU A 1 91 ? -2.107 -2.923 2.233 1.00 96.31 91 LEU A CA 1
ATOM 740 C C . LEU A 1 91 ? -2.774 -4.115 2.922 1.00 96.31 91 LEU A C 1
ATOM 742 O O . LEU A 1 91 ? -3.241 -3.979 4.049 1.00 96.31 91 LEU A O 1
ATOM 746 N N . GLU A 1 92 ? -2.723 -5.296 2.304 1.00 96.06 92 GLU A N 1
ATOM 747 C CA . GLU A 1 92 ? -3.257 -6.534 2.888 1.00 96.06 92 GLU A CA 1
ATOM 748 C C . GLU A 1 92 ? -2.595 -6.845 4.240 1.00 96.06 92 GLU A C 1
ATOM 750 O O . GLU A 1 92 ? -3.272 -7.113 5.228 1.00 96.06 92 GLU A O 1
ATOM 755 N N . LYS A 1 93 ? -1.263 -6.726 4.331 1.00 94.75 93 LYS A N 1
ATOM 756 C CA . LYS A 1 93 ? -0.528 -6.908 5.598 1.00 94.75 93 LYS A CA 1
ATOM 757 C C . LYS A 1 93 ? -0.775 -5.798 6.622 1.00 94.75 93 LYS A C 1
ATOM 759 O O . LYS A 1 93 ? -0.518 -6.001 7.808 1.00 94.75 93 LYS A O 1
ATOM 764 N N . ALA A 1 94 ? -1.202 -4.620 6.176 1.00 94.69 94 ALA A N 1
ATOM 765 C CA . ALA A 1 94 ? -1.588 -3.517 7.046 1.00 94.69 94 ALA A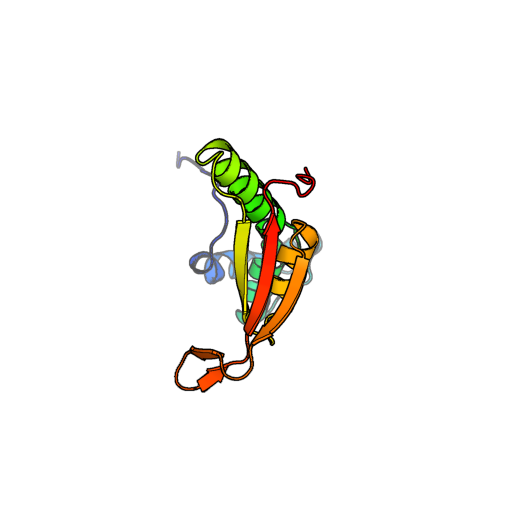 CA 1
ATOM 766 C C . ALA A 1 94 ? -3.045 -3.629 7.532 1.00 94.69 94 ALA A C 1
ATOM 768 O O . ALA A 1 94 ? -3.455 -2.821 8.357 1.00 94.69 94 ALA A O 1
ATOM 769 N N . GLY A 1 95 ? -3.799 -4.635 7.070 1.00 96.06 95 GLY A N 1
ATOM 770 C CA . GLY A 1 95 ? -5.175 -4.898 7.496 1.00 96.06 95 GLY A CA 1
ATOM 771 C C . GLY A 1 95 ? -6.249 -4.293 6.592 1.00 96.06 95 GLY A C 1
ATOM 772 O O . GLY A 1 95 ? -7.425 -4.399 6.915 1.00 96.06 95 GLY A O 1
ATOM 773 N N . PHE A 1 96 ? -5.880 -3.691 5.458 1.00 97.69 96 PHE A N 1
ATOM 774 C CA . PHE A 1 96 ? -6.868 -3.213 4.494 1.00 97.69 96 PHE A CA 1
ATOM 775 C C . PHE A 1 96 ? -7.567 -4.385 3.797 1.00 97.69 96 PHE A C 1
ATOM 777 O O . PHE A 1 96 ? -6.932 -5.366 3.400 1.00 97.69 96 PHE A O 1
ATOM 784 N N . GLN A 1 97 ? -8.864 -4.229 3.553 1.00 98.00 97 GLN A N 1
ATOM 785 C CA . GLN A 1 97 ? -9.676 -5.170 2.793 1.00 98.00 97 GLN A CA 1
ATOM 786 C C . GLN A 1 97 ? -9.717 -4.778 1.316 1.00 98.00 97 GLN A C 1
ATOM 788 O O . GLN A 1 97 ? -9.887 -3.609 0.979 1.00 98.00 97 GLN A O 1
ATOM 793 N N . LYS A 1 98 ? -9.561 -5.761 0.425 1.00 98.19 98 LYS A N 1
ATOM 794 C CA . LYS A 1 98 ? -9.703 -5.576 -1.024 1.00 98.19 98 LYS A CA 1
ATOM 795 C C . LYS A 1 98 ? -11.180 -5.596 -1.399 1.00 98.19 98 LYS A C 1
ATOM 797 O O . LYS A 1 98 ? -11.837 -6.614 -1.205 1.00 98.19 98 LYS A O 1
ATOM 802 N N . GLU A 1 99 ? -11.671 -4.528 -2.011 1.00 98.50 99 GLU A N 1
ATOM 803 C CA . GLU A 1 99 ? -13.090 -4.417 -2.369 1.00 98.50 99 GLU A CA 1
ATOM 804 C C . GLU A 1 99 ? -13.361 -4.714 -3.842 1.00 98.50 99 GLU A C 1
ATOM 806 O O . GLU A 1 99 ? -14.395 -5.283 -4.190 1.00 98.50 99 GLU A O 1
ATOM 811 N N . GLY A 1 100 ? -12.434 -4.364 -4.737 1.00 98.19 100 GLY A N 1
ATOM 812 C CA . GLY A 1 100 ? -12.642 -4.619 -6.157 1.00 98.19 100 GLY A CA 1
ATOM 813 C C . GLY A 1 100 ? -11.610 -3.997 -7.083 1.00 98.19 100 GLY A C 1
ATOM 814 O O . GLY A 1 100 ? -10.691 -3.298 -6.660 1.00 98.19 100 GLY A O 1
ATOM 815 N N . VAL A 1 101 ? -11.778 -4.276 -8.377 1.00 98.44 101 VAL A N 1
ATOM 816 C CA . VAL A 1 101 ? -10.968 -3.699 -9.455 1.00 98.44 101 VAL A CA 1
ATOM 817 C C . VAL A 1 101 ? -11.804 -2.682 -10.224 1.00 98.44 101 VAL A C 1
ATOM 819 O O . VAL A 1 101 ? -12.806 -3.018 -10.857 1.00 98.44 101 VAL A O 1
ATOM 822 N N . LEU A 1 102 ? -11.356 -1.436 -10.197 1.00 98.19 102 LEU A N 1
ATOM 823 C CA . LEU A 1 102 ? -11.884 -0.329 -10.973 1.00 98.19 102 LEU A CA 1
ATOM 824 C C . LEU A 1 102 ? -11.227 -0.348 -12.357 1.00 98.19 102 LEU A C 1
ATOM 826 O O . LEU A 1 102 ? -10.063 0.024 -12.526 1.00 98.19 102 LEU A O 1
ATOM 830 N N . ARG A 1 103 ? -11.976 -0.824 -13.355 1.00 98.19 103 ARG A N 1
ATOM 831 C CA . ARG A 1 103 ? -11.501 -0.947 -14.739 1.00 98.19 103 ARG A CA 1
ATOM 832 C C . ARG A 1 103 ? -11.383 0.424 -15.390 1.00 98.19 103 ARG A C 1
ATOM 834 O O . ARG A 1 103 ? -12.333 1.202 -15.354 1.00 98.19 103 ARG A O 1
ATOM 841 N N . LYS A 1 104 ? -10.250 0.680 -16.038 1.00 95.81 104 LYS A N 1
ATOM 842 C CA . LYS A 1 104 ? -9.934 1.924 -16.744 1.00 95.81 104 LYS A CA 1
ATOM 843 C C . LYS A 1 104 ? -10.168 3.187 -15.906 1.00 95.81 104 LYS A C 1
ATOM 845 O O . LYS A 1 104 ? -10.632 4.199 -16.424 1.00 95.81 104 LYS A O 1
ATOM 850 N N . TYR A 1 105 ? -9.853 3.114 -14.616 1.00 96.38 105 TYR A N 1
ATOM 851 C CA . TYR A 1 105 ? -10.197 4.139 -13.634 1.00 96.38 105 TYR A CA 1
ATOM 852 C C . TYR A 1 105 ? -9.455 5.462 -13.843 1.00 96.38 105 TYR A C 1
ATOM 854 O O . TYR A 1 105 ? -10.051 6.529 -13.727 1.00 96.38 105 TYR A O 1
ATOM 862 N N . CYS A 1 106 ? -8.158 5.413 -14.154 1.00 87.88 106 CYS A N 1
ATOM 863 C CA . CYS A 1 106 ? -7.354 6.621 -14.332 1.00 87.88 106 CYS A CA 1
ATOM 864 C C . CYS A 1 106 ? -6.341 6.490 -15.472 1.00 87.88 106 CYS A C 1
ATOM 866 O O . CYS A 1 106 ? -6.054 5.397 -15.961 1.00 87.88 106 CYS A O 1
ATOM 868 N N . ILE A 1 107 ? -5.799 7.628 -15.911 1.00 85.81 107 ILE A N 1
ATOM 869 C CA . ILE A 1 107 ? -4.690 7.682 -16.864 1.00 85.81 107 ILE A CA 1
ATOM 870 C C . ILE A 1 107 ? -3.418 7.984 -16.076 1.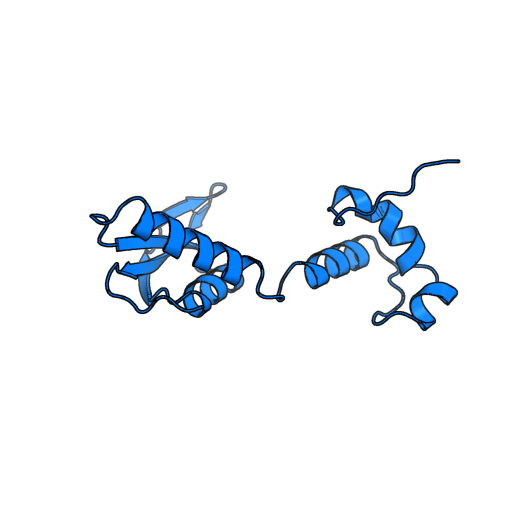00 85.81 107 ILE A C 1
ATOM 872 O O . ILE A 1 107 ? -3.280 9.057 -15.494 1.00 85.81 107 ILE A O 1
ATOM 876 N N . LEU A 1 108 ? -2.472 7.049 -16.087 1.00 73.62 108 LEU A N 1
ATOM 877 C CA . LEU A 1 108 ? -1.148 7.219 -15.496 1.00 73.62 108 LEU A CA 1
ATOM 878 C C . LEU A 1 108 ? -0.102 7.070 -16.595 1.00 73.62 108 LEU A C 1
ATOM 880 O O . LEU A 1 108 ? -0.050 6.054 -17.290 1.00 73.62 108 LEU A O 1
ATOM 884 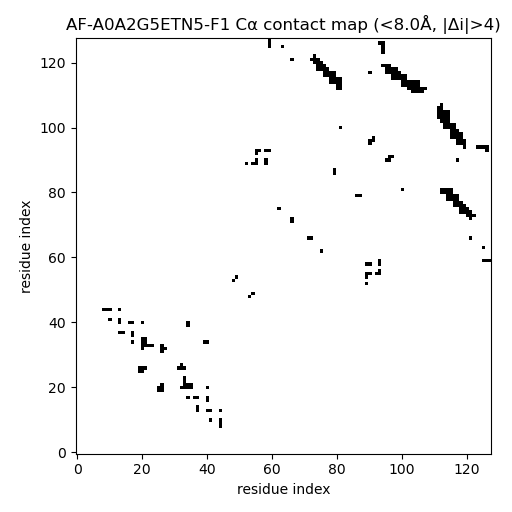N N . LYS A 1 109 ? 0.741 8.098 -16.752 1.00 76.75 109 LYS A N 1
ATOM 885 C CA . LYS A 1 109 ? 1.803 8.153 -17.775 1.00 76.75 109 LYS A CA 1
ATOM 886 C C . LYS A 1 109 ? 1.274 7.892 -19.196 1.00 76.75 109 LYS A C 1
ATOM 888 O O . LYS A 1 109 ? 1.835 7.100 -19.945 1.00 76.75 109 LYS A O 1
ATOM 893 N N . GLY A 1 110 ? 0.149 8.522 -19.540 1.00 81.38 110 GLY A N 1
ATOM 894 C CA . GLY A 1 110 ? -0.465 8.428 -20.870 1.00 81.38 110 GLY A CA 1
ATOM 895 C C . GLY A 1 110 ? -1.158 7.097 -21.178 1.00 81.38 110 GLY A C 1
ATOM 896 O O . GLY A 1 110 ? -1.679 6.933 -22.274 1.00 81.38 110 GLY A O 1
ATOM 897 N N . SER A 1 111 ? -1.198 6.155 -20.232 1.00 78.44 111 SER A N 1
ATOM 898 C CA . SER A 1 111 ? -1.905 4.881 -20.380 1.00 78.44 111 SER A CA 1
ATOM 899 C C . SER A 1 111 ? -3.056 4.791 -19.393 1.00 78.44 111 SER A C 1
ATOM 901 O O . SER A 1 111 ? -2.905 5.124 -18.218 1.00 78.44 111 SER A O 1
ATOM 903 N N . THR A 1 112 ? -4.201 4.304 -19.855 1.00 93.50 112 THR A N 1
ATOM 904 C CA . THR A 1 112 ? -5.320 3.969 -18.978 1.00 93.50 112 THR A CA 1
ATOM 905 C C . THR A 1 112 ? -4.957 2.771 -18.096 1.00 93.50 112 THR A C 1
ATOM 907 O O . THR A 1 112 ? -4.415 1.783 -18.593 1.00 93.50 112 THR A O 1
ATOM 910 N N . ARG A 1 113 ? -5.244 2.854 -16.794 1.00 90.12 113 ARG A N 1
ATOM 911 C CA . ARG A 1 113 ? -4.904 1.839 -15.792 1.00 90.12 113 ARG A CA 1
ATOM 912 C C . ARG A 1 113 ? -6.137 1.329 -15.063 1.00 90.12 113 ARG A C 1
ATOM 914 O O . ARG A 1 113 ? -7.058 2.087 -14.754 1.00 90.12 113 ARG A O 1
ATOM 921 N N . ASP A 1 114 ? -6.101 0.037 -14.772 1.00 97.62 114 ASP A N 1
ATOM 922 C CA . ASP A 1 114 ? -7.009 -0.598 -13.829 1.00 97.62 114 ASP A CA 1
ATOM 923 C C . ASP A 1 114 ? -6.430 -0.428 -12.424 1.00 97.62 114 ASP A C 1
ATOM 925 O O . ASP A 1 114 ? -5.237 -0.652 -12.201 1.00 97.62 114 ASP A O 1
ATOM 929 N N . MET A 1 115 ? -7.278 -0.033 -11.480 1.00 97.19 115 MET A N 1
ATOM 930 C CA . MET A 1 115 ? -6.888 0.209 -10.093 1.00 97.19 115 MET A CA 1
ATOM 931 C C . MET A 1 115 ? -7.620 -0.761 -9.178 1.00 97.19 115 MET A C 1
ATOM 933 O O . MET A 1 115 ? -8.766 -1.115 -9.425 1.00 97.19 115 MET A O 1
ATOM 937 N N . VAL A 1 116 ? -6.976 -1.186 -8.105 1.00 98.44 116 VAL A N 1
ATOM 938 C CA . VAL A 1 116 ? -7.580 -1.987 -7.046 1.00 98.44 116 VAL A CA 1
ATOM 939 C C . VAL A 1 116 ? -7.959 -1.056 -5.908 1.00 98.44 116 VAL A C 1
ATOM 941 O O . VAL A 1 116 ? -7.102 -0.315 -5.423 1.00 98.44 116 VAL A O 1
ATOM 944 N N . MET A 1 117 ? -9.228 -1.098 -5.506 1.00 98.56 117 MET A N 1
ATOM 945 C CA . MET A 1 117 ? -9.725 -0.384 -4.337 1.00 98.56 117 MET A CA 1
ATOM 946 C C . MET A 1 117 ? -9.537 -1.241 -3.090 1.00 98.56 117 MET A C 1
ATOM 948 O O . MET A 1 117 ? -9.940 -2.410 -3.054 1.00 98.56 117 MET A O 1
ATOM 952 N N . TYR A 1 118 ? -8.936 -0.627 -2.082 1.00 98.69 118 TYR A N 1
ATOM 953 C CA . TYR A 1 118 ? -8.796 -1.159 -0.742 1.00 98.69 118 TYR A CA 1
ATOM 954 C C . TYR A 1 118 ? -9.390 -0.193 0.269 1.00 98.69 118 TYR A C 1
ATOM 956 O O . TYR A 1 118 ? -9.352 1.022 0.066 1.00 98.69 118 TYR A O 1
ATOM 964 N N . SER A 1 119 ? -9.839 -0.732 1.397 1.00 98.38 119 SER A N 1
ATOM 965 C CA . SER A 1 119 ? -10.358 0.067 2.495 1.00 98.38 119 SER A CA 1
ATOM 966 C C . SER A 1 119 ? -9.937 -0.412 3.869 1.00 98.38 119 SER A C 1
ATOM 968 O O . SER A 1 119 ? -9.690 -1.598 4.067 1.00 98.38 119 SER A O 1
ATOM 970 N N . PHE A 1 120 ? -9.927 0.510 4.821 1.00 98.19 120 PHE A N 1
ATOM 971 C CA . PHE A 1 120 ? -9.784 0.235 6.244 1.00 98.19 120 PHE A CA 1
ATOM 972 C C . PHE A 1 120 ? -10.847 1.042 6.990 1.00 98.19 120 PHE A C 1
ATOM 974 O O . PHE A 1 120 ? -10.929 2.260 6.809 1.00 98.19 120 PHE A O 1
ATOM 981 N N . LEU A 1 121 ? -11.674 0.384 7.796 1.00 97.56 121 LEU A N 1
ATOM 982 C CA . LEU A 1 121 ? -12.729 1.032 8.572 1.00 97.56 121 LEU A CA 1
ATOM 983 C C . LEU A 1 121 ? -12.238 1.435 9.962 1.00 97.56 121 LEU A C 1
ATOM 985 O O . LEU A 1 121 ? -11.363 0.796 10.538 1.00 97.56 121 LEU A O 1
ATOM 989 N N . SER A 1 122 ? -12.852 2.464 10.541 1.00 95.94 122 SER A N 1
ATOM 990 C CA . SER A 1 122 ? -12.617 2.887 11.932 1.00 95.94 122 SER A CA 1
ATOM 991 C C . SER A 1 122 ? -12.810 1.743 12.943 1.00 95.94 122 SER A C 1
ATOM 993 O O . SER A 1 122 ? -12.179 1.725 14.001 1.00 95.94 122 SER A O 1
ATOM 995 N N . THR A 1 123 ? -13.664 0.777 12.595 1.00 95.25 123 THR A N 1
ATOM 996 C CA . THR A 1 123 ? -14.026 -0.404 13.384 1.00 95.25 123 THR A CA 1
ATOM 997 C C . THR A 1 123 ? -13.166 -1.638 13.104 1.00 95.25 123 THR A C 1
ATOM 999 O O . THR A 1 123 ? -13.295 -2.631 13.824 1.00 95.25 123 THR A O 1
ATOM 1002 N N . ASP A 1 124 ? -12.285 -1.599 12.099 1.00 94.69 124 ASP A N 1
ATOM 1003 C CA . ASP A 1 124 ? -11.376 -2.706 11.811 1.00 94.69 124 ASP A CA 1
ATOM 1004 C C . ASP A 1 124 ? -10.276 -2.809 12.889 1.00 94.69 124 ASP A C 1
ATOM 1006 O O . ASP A 1 124 ? -9.819 -1.800 13.443 1.00 94.69 124 ASP A O 1
ATOM 1010 N N . PRO A 1 125 ? -9.807 -4.029 13.209 1.00 87.62 125 PRO A N 1
ATOM 1011 C CA . PRO A 1 125 ? -8.770 -4.221 14.211 1.00 87.62 125 PRO A CA 1
ATOM 1012 C C . PRO A 1 125 ? -7.445 -3.597 13.756 1.00 87.62 125 PRO A C 1
ATOM 1014 O O . PRO A 1 125 ? -6.870 -3.968 12.731 1.00 87.62 125 PRO A O 1
ATOM 1017 N N . LYS A 1 126 ? -6.915 -2.678 14.568 1.00 80.31 126 LYS A N 1
ATOM 1018 C CA . LYS A 1 126 ? -5.588 -2.086 14.367 1.00 80.31 126 LYS A CA 1
ATOM 1019 C C . LYS A 1 126 ? -4.521 -3.151 14.646 1.00 80.31 126 LYS A C 1
ATOM 1021 O O . LYS A 1 126 ? -4.379 -3.614 15.774 1.00 80.31 126 LYS A O 1
ATOM 1026 N N . LEU A 1 127 ? -3.799 -3.567 13.607 1.00 71.19 127 LEU A N 1
ATOM 1027 C CA . LEU A 1 127 ? -2.718 -4.550 13.714 1.00 71.19 127 LEU A CA 1
ATOM 1028 C C . LEU A 1 127 ? -1.414 -3.848 14.118 1.00 71.19 127 LEU A C 1
ATOM 1030 O O . LEU A 1 127 ? -0.956 -2.973 13.382 1.00 71.19 127 LEU A O 1
ATOM 1034 N N . GLU A 1 128 ? -0.792 -4.265 15.224 1.00 61.62 128 GLU A N 1
ATOM 1035 C CA . GLU A 1 128 ? 0.548 -3.801 15.643 1.00 61.62 128 GLU A CA 1
ATOM 1036 C C . GLU A 1 128 ? 1.654 -4.225 14.662 1.00 61.62 128 GLU A C 1
ATOM 1038 O O . GLU A 1 128 ? 1.576 -5.342 14.092 1.00 61.62 128 GLU A O 1
#

Foldseek 3Di:
DDDDDDDDDDLVCLVVLLVQLQDPVNCVPPPDHRDDDSVVSVVVSCVVVAPPLPLLVVLLVVVVVCCVVCVPDFKDKDKAFPPPVRVVVSCVSQQWDWDDKAAQPDQDPNDRTIITMTMDGSPGDRDD

Radius of gyration: 20.03 Å; Cα contacts (8 Å, |Δi|>4): 147; chains: 1; bounding box: 55×27×37 Å

InterPro domains:
  IPR000182 GNAT domain [PF13302] (46-97)
  IPR000182 GNAT domain [PS51186] (1-122)
  IPR016181 Acyl-CoA N-acyltransferase [SSF55729] (3-121)

Secondary structure (DSSP, 8-state):
----------GGGHHHHHHHHT-HHHHTTSSSPPP-SHHHHHHHHHHHHSSSSHHHHHHHHHHHHHHHH-TT--EEEEEEETT-HHHHHHHHHTTPEEEEEEEEEEEETTEEEEEEEEEEETTS----

S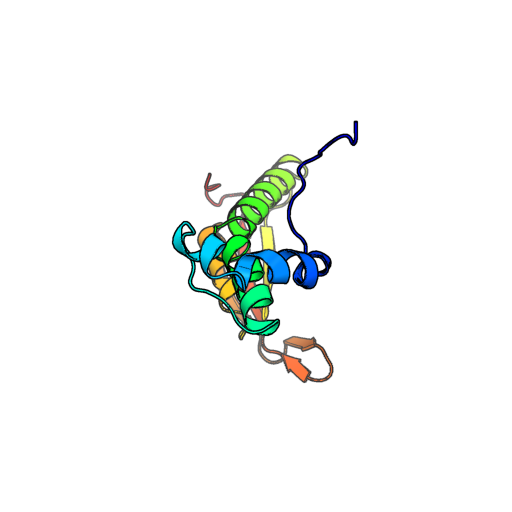equence (128 aa):
MSEITLRPLDFSDVDDVMVWVTDDKVSKYGRWETYTSREAAMNYIKDIYWGQGIATKAVKLVVNCIFNEWPYLERLEALVDLQNIGSQKVLEKAGFQKEGVLRKYCILKGSTRDMVMYSFLSTDPKLE

Nearest PDB structures (foldseek):
  7kx2-assembly1_B  TM=5.669E-01  e=1.450E-05  Vibrio cholerae O1 biovar El Tor str. N16961
  2ge3-assembly1_B  TM=5.618E-01  e=3.981E-05  Agrobacterium tumefaciens
  5wif-assembly1_B  TM=5.674E-01  e=3.737E-05  Yersinia pestis
  5wif-assembly1_C  TM=5.486E-01  e=3.737E-05  Yersinia pestis
  2cnt-assembly4_D  TM=7.276E-01  e=1.873E-03  Salmonella enterica subsp. enterica serovar Typhimurium str. LT2

Solvent-accessible surface area (backbone atoms only — not comparable to full-atom values): 7697 Å² total; per-residue (Å²): 131,86,85,86,80,91,73,86,87,55,85,84,45,42,70,66,48,44,64,50,38,50,32,61,87,52,21,76,79,50,98,52,77,64,36,92,45,72,66,49,44,51,47,49,55,45,58,71,62,44,92,69,51,54,67,28,53,52,50,33,51,50,54,54,48,49,48,68,77,36,75,84,51,60,68,47,76,48,80,39,54,68,84,44,58,69,61,50,53,32,40,49,75,43,60,33,45,79,77,48,75,41,73,65,65,47,72,58,94,92,36,76,34,43,29,29,40,28,36,40,46,67,84,52,79,84,64,130

pLDDT: mean 83.85, std 13.03, range [50.16, 98.69]

Organism: Aquilegia coerulea (NCBI:txid218851)